Protein AF-A0A956B8G8-F1 (afdb_monomer)

Secondary structure (DSSP, 8-state):
---SHHHHHHHHHHHTTEEE-SSSTT--EEEEEE-TTS-EEEEESSTT---HHHHTHHHHS-STTHHHHHHHTT-------S-EEE-TTS-EEE--HHHHHHHHHHHHHHHHHHT-GGG------TTS-HHHHHHT-

Mean predicted aligned error: 6.0 Å

Nearest PDB structures (foldseek):
  5uvd-assembly1_A  TM=3.004E-01  e=3.133E+00  Paracoccidioides brasiliensis Pb18
  4ux5-assembly1_B  TM=1.748E-0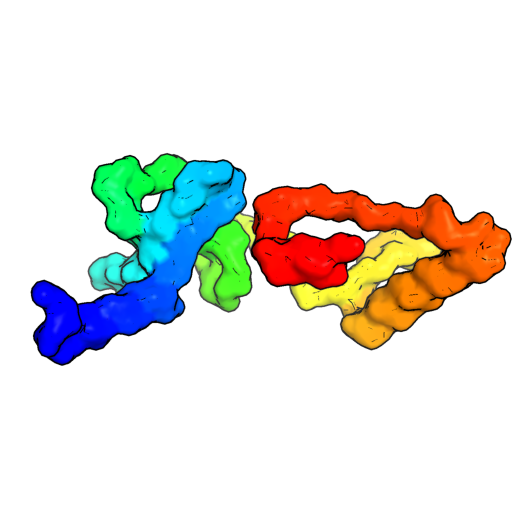1  e=1.477E+00  Pyricularia oryzae

Structure (mmCIF, N/CA/C/O backbone):
data_AF-A0A956B8G8-F1
#
_entry.id   AF-A0A956B8G8-F1
#
loop_
_atom_site.group_PDB
_atom_site.id
_atom_site.type_symbol
_atom_site.label_atom_id
_atom_site.label_alt_id
_atom_site.label_comp_id
_atom_site.label_asym_id
_atom_site.label_entity_id
_atom_site.label_seq_id
_atom_site.pdbx_PDB_ins_code
_atom_site.Cartn_x
_atom_site.Cartn_y
_atom_site.Cartn_z
_atom_site.occupancy
_atom_site.B_iso_or_equiv
_atom_site.auth_seq_id
_atom_site.auth_comp_id
_atom_site.auth_asym_id
_atom_site.auth_atom_id
_atom_site.pdbx_PDB_model_num
ATOM 1 N N . MET A 1 1 ? 2.129 5.729 35.652 1.00 50.88 1 MET A N 1
ATOM 2 C CA . MET A 1 1 ? 0.786 5.296 35.180 1.00 50.88 1 MET A CA 1
ATOM 3 C C . MET A 1 1 ? 0.843 4.244 34.054 1.00 50.88 1 MET A C 1
ATOM 5 O O . MET A 1 1 ? -0.205 3.756 33.660 1.00 50.88 1 MET A O 1
ATOM 9 N N . LEU A 1 2 ? 2.037 3.827 33.587 1.00 52.38 2 LEU A N 1
ATOM 10 C CA . LEU A 1 2 ? 2.240 2.752 32.592 1.00 52.38 2 LEU A CA 1
ATOM 11 C C . LEU A 1 2 ? 2.911 1.481 33.171 1.00 52.38 2 LEU A C 1
ATOM 13 O O . LEU A 1 2 ? 3.272 0.576 32.423 1.00 52.38 2 LEU A O 1
ATOM 17 N N . ASP A 1 3 ? 3.073 1.389 34.495 1.00 57.38 3 ASP A N 1
ATOM 18 C CA . ASP A 1 3 ? 3.830 0.300 35.142 1.00 57.38 3 ASP A CA 1
ATOM 19 C C . ASP A 1 3 ? 2.983 -0.905 35.559 1.00 57.38 3 ASP A C 1
ATOM 21 O O . ASP A 1 3 ? 3.512 -1.896 36.055 1.00 57.38 3 ASP A O 1
ATOM 25 N N . ALA A 1 4 ? 1.671 -0.867 35.321 1.00 79.44 4 ALA A N 1
ATOM 26 C CA . ALA A 1 4 ? 0.831 -2.043 35.496 1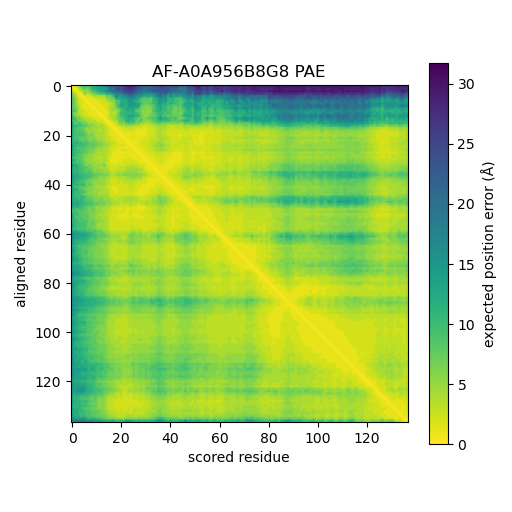.00 79.44 4 ALA A CA 1
ATOM 27 C C . ALA A 1 4 ? 1.038 -3.003 34.304 1.00 79.44 4 ALA A C 1
ATOM 29 O O . ALA A 1 4 ? 0.858 -2.579 33.158 1.00 79.44 4 ALA A O 1
ATOM 30 N N . PRO A 1 5 ? 1.340 -4.296 34.524 1.00 81.75 5 PRO A N 1
ATOM 31 C CA . PRO A 1 5 ? 1.492 -5.287 33.452 1.00 81.75 5 PRO A CA 1
ATOM 32 C C . PRO A 1 5 ? 0.311 -5.317 32.469 1.00 81.75 5 PRO A C 1
ATOM 34 O O . PRO A 1 5 ? 0.505 -5.437 31.262 1.00 81.75 5 PRO A O 1
ATOM 37 N N . ALA A 1 6 ? -0.909 -5.097 32.970 1.00 78.38 6 ALA A N 1
ATOM 38 C CA . ALA A 1 6 ? -2.117 -4.984 32.155 1.00 78.38 6 ALA A CA 1
ATOM 39 C C . ALA A 1 6 ? -2.106 -3.767 31.206 1.00 78.38 6 ALA A C 1
ATOM 41 O O . ALA A 1 6 ? -2.582 -3.862 30.077 1.00 78.38 6 ALA A O 1
ATOM 42 N N . ALA A 1 7 ? -1.532 -2.635 31.629 1.00 77.00 7 ALA A N 1
ATOM 43 C CA . ALA A 1 7 ? -1.404 -1.445 30.789 1.00 77.00 7 ALA A CA 1
ATOM 44 C C . ALA A 1 7 ? -0.384 -1.662 29.661 1.00 77.00 7 ALA A C 1
ATOM 46 O O . ALA A 1 7 ? -0.641 -1.263 28.528 1.00 77.00 7 ALA A O 1
ATOM 47 N N . ARG A 1 8 ? 0.732 -2.356 29.938 1.00 78.19 8 ARG A N 1
ATOM 48 C CA . ARG A 1 8 ? 1.711 -2.738 28.904 1.00 78.19 8 ARG A CA 1
ATOM 49 C C . ARG A 1 8 ? 1.141 -3.746 27.914 1.00 78.19 8 ARG A C 1
ATOM 51 O O . ARG A 1 8 ? 1.289 -3.543 26.716 1.00 78.19 8 ARG A O 1
ATOM 58 N N . ALA A 1 9 ? 0.449 -4.779 28.395 1.00 77.62 9 ALA A N 1
ATOM 59 C CA . ALA A 1 9 ? -0.195 -5.765 27.529 1.00 77.62 9 ALA A CA 1
ATOM 60 C C . ALA A 1 9 ? -1.230 -5.108 26.601 1.00 77.62 9 ALA A C 1
ATOM 62 O O . ALA A 1 9 ? -1.240 -5.370 25.401 1.00 77.62 9 ALA A O 1
ATOM 63 N N . ARG A 1 10 ? -2.046 -4.187 27.134 1.00 72.56 10 ARG A N 1
ATOM 64 C CA . ARG A 1 10 ? -2.993 -3.404 26.331 1.00 72.56 10 ARG A CA 1
ATOM 65 C C . ARG A 1 10 ? -2.284 -2.491 25.330 1.00 72.56 10 ARG A C 1
ATOM 67 O O . ARG A 1 10 ? -2.714 -2.420 24.187 1.00 72.56 10 ARG A O 1
ATOM 74 N N . HIS A 1 11 ? -1.216 -1.806 25.736 1.00 75.94 11 HIS A N 1
ATOM 75 C CA . HIS A 1 11 ? -0.437 -0.954 24.835 1.00 75.94 11 HIS A CA 1
ATOM 76 C C . HIS A 1 11 ? 0.150 -1.761 23.670 1.00 75.94 11 HIS A C 1
ATOM 78 O O . HIS A 1 11 ? -0.027 -1.366 22.523 1.00 75.94 11 HIS A O 1
ATOM 84 N N . GLN A 1 12 ? 0.761 -2.915 23.945 1.00 78.44 12 GLN A N 1
ATOM 85 C CA . GLN A 1 12 ? 1.330 -3.768 22.903 1.00 78.44 12 GLN A CA 1
ATOM 86 C C . GLN A 1 12 ? 0.254 -4.306 21.953 1.00 78.44 12 GLN A C 1
ATOM 88 O O . GLN A 1 12 ? 0.396 -4.193 20.740 1.00 78.44 12 GLN A O 1
ATOM 93 N N . ALA A 1 13 ? -0.863 -4.798 22.497 1.00 72.75 13 ALA A N 1
ATOM 94 C CA . ALA A 1 13 ? -1.984 -5.280 21.692 1.00 72.75 13 ALA A CA 1
ATOM 95 C C . ALA A 1 13 ? -2.570 -4.187 20.780 1.00 72.75 13 ALA A C 1
ATOM 97 O O . ALA A 1 13 ? -3.026 -4.476 19.674 1.00 72.75 13 ALA A O 1
ATOM 98 N N . LEU A 1 14 ? -2.550 -2.929 21.234 1.00 71.38 14 LEU A N 1
ATOM 99 C CA . LEU A 1 14 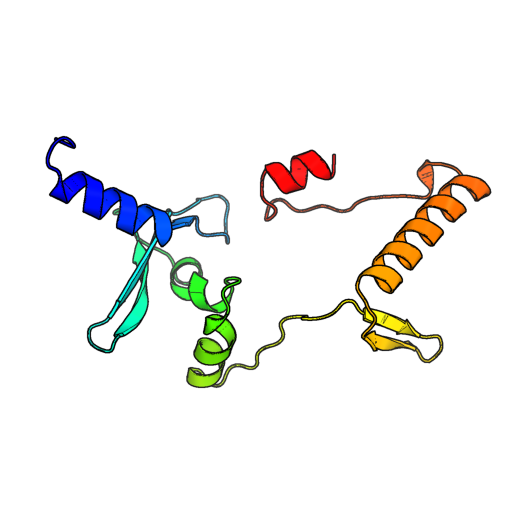? -2.952 -1.796 20.413 1.00 71.38 14 LEU A CA 1
ATOM 100 C C . LEU A 1 14 ? -1.928 -1.524 19.313 1.00 71.38 14 LEU A C 1
ATOM 102 O O . LEU A 1 14 ? -2.351 -1.336 18.178 1.00 71.38 14 LEU A O 1
ATOM 106 N N . LEU A 1 15 ? -0.622 -1.528 19.594 1.00 75.31 15 LEU A N 1
ATOM 107 C CA . LEU A 1 15 ? 0.413 -1.275 18.582 1.00 75.31 15 LEU A CA 1
ATOM 108 C C . LEU A 1 15 ? 0.325 -2.251 17.403 1.00 75.31 15 LEU A C 1
ATOM 110 O O . LEU A 1 15 ? 0.348 -1.810 16.257 1.00 75.31 15 LEU A O 1
ATOM 114 N N . ASP A 1 16 ? 0.115 -3.539 17.675 1.00 83.31 16 ASP A N 1
ATOM 115 C CA . ASP A 1 16 ? 0.082 -4.588 16.645 1.00 83.31 16 ASP A CA 1
ATOM 116 C C . ASP A 1 16 ? -1.093 -4.439 15.659 1.00 83.31 16 ASP A C 1
ATOM 118 O O . ASP A 1 16 ? -1.077 -4.992 14.559 1.00 83.31 16 ASP A O 1
ATOM 122 N N . ARG A 1 17 ? -2.133 -3.688 16.042 1.00 88.12 17 ARG A N 1
ATOM 123 C CA . ARG A 1 17 ? -3.343 -3.459 15.235 1.00 88.12 17 ARG A CA 1
ATOM 124 C C . ARG A 1 17 ? -3.629 -1.982 14.985 1.00 88.12 17 ARG A C 1
ATOM 126 O O . ARG A 1 17 ? -4.733 -1.634 14.558 1.00 88.12 17 ARG A O 1
ATOM 133 N N . SER A 1 18 ? -2.664 -1.111 15.269 1.00 90.88 18 SER A N 1
ATOM 134 C CA . SER A 1 18 ? -2.791 0.330 15.068 1.00 90.88 18 SER A CA 1
ATOM 135 C C . SER A 1 18 ? -2.107 0.789 13.800 1.00 90.88 18 SER A C 1
ATOM 137 O O . SER A 1 18 ? -1.142 0.205 13.317 1.00 90.88 18 SER A O 1
ATOM 139 N N . SER A 1 19 ? -2.628 1.876 13.252 1.00 91.88 19 SER A N 1
ATOM 140 C CA . SER A 1 19 ? -2.049 2.535 12.098 1.00 91.88 19 SER A CA 1
ATOM 141 C C . SER A 1 19 ? -2.427 4.015 12.095 1.00 91.88 19 SER A C 1
ATOM 143 O O . SER A 1 19 ? -3.147 4.517 12.965 1.00 91.88 19 SER A O 1
ATOM 145 N N . VAL A 1 20 ? -1.922 4.729 11.097 1.00 92.00 20 VAL A N 1
ATOM 146 C CA . VAL A 1 20 ? -2.236 6.130 10.839 1.00 92.00 20 VAL A CA 1
ATOM 147 C C . VAL A 1 20 ? -3.065 6.208 9.562 1.00 92.00 20 VAL A C 1
ATOM 149 O O . VAL A 1 20 ? -2.775 5.555 8.563 1.00 92.00 20 VAL A O 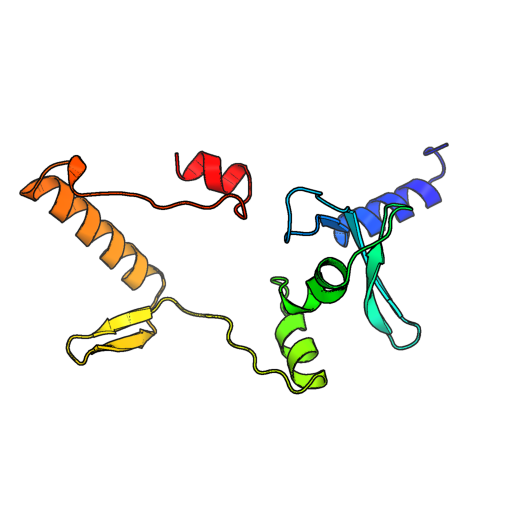1
ATOM 152 N N . CYS A 1 21 ? -4.140 6.992 9.601 1.00 93.12 21 CYS A N 1
ATOM 153 C CA . CYS A 1 21 ? -5.018 7.237 8.461 1.00 93.12 21 CYS A CA 1
ATOM 154 C C . CYS A 1 21 ? -4.226 7.786 7.256 1.00 93.12 21 CYS A C 1
ATOM 156 O O . CYS A 1 21 ? -3.661 8.874 7.337 1.00 93.12 21 CYS A O 1
ATOM 158 N N . SER A 1 22 ? -4.236 7.069 6.128 1.00 92.50 22 SER A N 1
ATOM 159 C CA . SER A 1 22 ? -3.426 7.366 4.930 1.00 92.50 22 SER A CA 1
ATOM 160 C C . SER A 1 22 ? -4.060 8.361 3.943 1.00 92.50 22 SER A C 1
ATOM 162 O O . SER A 1 22 ? -3.572 8.533 2.827 1.00 92.50 22 SER A O 1
ATOM 164 N N . TYR A 1 23 ? -5.166 9.010 4.318 1.00 94.00 23 TYR A N 1
ATOM 165 C CA . TYR A 1 23 ? -5.939 9.839 3.387 1.00 94.00 23 TYR A CA 1
ATOM 166 C C . TYR A 1 23 ? -5.417 11.272 3.235 1.00 94.00 23 TYR A C 1
ATOM 168 O O . TYR A 1 23 ? -5.122 11.698 2.126 1.00 94.00 23 TYR A O 1
ATOM 176 N N . CYS A 1 24 ? -5.376 12.056 4.313 1.00 93.88 24 CYS A N 1
ATOM 177 C CA . CYS A 1 24 ? -4.929 13.452 4.275 1.00 93.88 24 CYS A CA 1
ATOM 178 C C . CYS A 1 24 ? -3.814 13.691 5.294 1.00 93.88 24 CYS A C 1
ATOM 180 O O . CYS A 1 24 ? -3.608 12.880 6.194 1.00 93.88 24 CYS A O 1
ATOM 182 N N . GLY A 1 25 ? -3.149 14.845 5.203 1.00 92.94 25 GLY A N 1
ATOM 183 C CA . GLY A 1 25 ? -2.027 15.210 6.078 1.00 92.94 25 GLY A CA 1
ATOM 184 C C . GLY A 1 25 ? -2.363 15.398 7.564 1.00 92.94 25 GLY A C 1
ATOM 185 O O . GLY A 1 25 ? -1.477 15.747 8.331 1.00 92.94 25 GLY A O 1
ATOM 186 N N . ALA A 1 26 ? -3.613 15.175 7.990 1.00 93.75 26 ALA A N 1
ATOM 187 C CA . ALA A 1 26 ? -3.990 15.237 9.403 1.00 93.75 26 ALA A CA 1
ATOM 188 C C . ALA A 1 26 ? -3.454 14.049 10.222 1.00 93.75 26 ALA A C 1
ATOM 190 O O . ALA A 1 26 ? -3.303 14.176 11.432 1.00 93.75 26 ALA A O 1
ATOM 191 N N . GLY A 1 27 ? -3.210 12.894 9.586 1.00 92.56 27 GLY A N 1
ATOM 192 C CA . GLY A 1 27 ? -2.565 11.750 10.241 1.00 92.56 27 GLY A CA 1
ATOM 193 C C . GLY A 1 27 ? -3.319 11.196 11.456 1.00 92.56 27 GLY A C 1
ATOM 194 O O . GLY A 1 27 ? -2.707 10.879 12.471 1.00 92.56 27 GLY A O 1
ATOM 195 N N . CYS A 1 28 ? -4.651 11.085 11.390 1.00 95.00 28 CYS A N 1
ATOM 196 C CA . CYS A 1 28 ? -5.447 10.603 12.523 1.00 95.00 28 CYS A CA 1
ATOM 197 C C . CYS A 1 28 ? -5.049 9.161 12.919 1.00 95.00 28 CYS A C 1
ATOM 199 O O . CYS A 1 28 ? -5.155 8.266 12.070 1.00 95.00 28 CYS A O 1
ATOM 201 N N . PRO A 1 29 ? -4.646 8.905 14.179 1.00 93.31 29 PRO A N 1
ATOM 202 C CA . PRO A 1 29 ? -4.291 7.567 14.637 1.00 93.31 29 PRO A CA 1
ATOM 203 C C . PRO A 1 29 ? -5.544 6.725 14.896 1.00 93.31 29 PRO A C 1
ATOM 205 O O . PRO A 1 29 ? -6.548 7.214 15.433 1.00 93.31 29 PRO A O 1
ATOM 208 N N . TYR A 1 30 ? -5.481 5.447 14.538 1.00 93.75 30 TYR A N 1
ATOM 209 C CA . TYR A 1 30 ? -6.566 4.498 14.759 1.00 93.75 30 TYR A CA 1
ATOM 210 C C . TYR A 1 30 ? -6.039 3.113 15.122 1.00 93.75 30 TYR A C 1
ATOM 212 O O . TYR A 1 30 ? -4.894 2.773 14.840 1.00 93.75 30 TYR A O 1
ATOM 220 N N . THR A 1 31 ? -6.912 2.310 15.715 1.00 92.94 31 THR A N 1
ATOM 221 C CA . THR A 1 31 ? -6.708 0.881 15.943 1.00 92.94 31 THR A CA 1
ATOM 222 C C . THR A 1 31 ? -7.842 0.079 15.312 1.00 92.94 31 THR A C 1
ATOM 224 O O . THR A 1 31 ? -8.863 0.645 14.904 1.00 92.94 31 THR A O 1
ATOM 227 N N . VAL A 1 32 ? -7.657 -1.231 15.195 1.00 92.00 32 VAL A N 1
ATOM 228 C CA . VAL A 1 32 ? -8.663 -2.153 14.673 1.00 92.00 32 VAL A CA 1
ATOM 229 C C . VAL A 1 32 ? -9.064 -3.131 15.766 1.00 92.00 32 VAL A C 1
ATOM 231 O O . VAL A 1 32 ? -8.244 -3.917 16.237 1.00 92.00 32 VAL A O 1
ATOM 234 N N . GLU A 1 33 ? -10.342 -3.111 16.134 1.00 89.56 33 GLU A N 1
ATOM 235 C CA . GLU A 1 33 ? -10.917 -4.006 17.140 1.00 89.56 33 GLU A CA 1
ATOM 236 C C . GLU A 1 33 ? -12.151 -4.711 16.557 1.00 89.56 33 GLU A C 1
ATOM 238 O O . GLU A 1 33 ? -12.886 -4.112 15.764 1.00 89.56 33 GLU A O 1
ATOM 243 N N . PRO A 1 34 ? -12.391 -5.988 16.895 1.00 89.62 34 PRO A N 1
ATOM 244 C CA . PRO A 1 34 ? -13.590 -6.684 16.464 1.00 89.62 34 PRO A CA 1
ATOM 245 C C . PRO A 1 34 ? -14.814 -6.158 17.223 1.00 89.62 34 PRO A C 1
ATOM 247 O O . PRO A 1 34 ? -14.767 -5.945 18.434 1.00 89.62 34 PRO A O 1
ATOM 250 N N . ASP A 1 35 ? -15.936 -5.993 16.523 1.00 89.81 35 ASP A N 1
ATOM 251 C CA . ASP A 1 35 ? -17.228 -5.751 17.163 1.00 89.81 35 ASP A CA 1
ATOM 252 C C . ASP A 1 35 ? -17.766 -7.018 17.861 1.00 89.81 35 ASP A C 1
ATOM 254 O O . ASP A 1 35 ? -17.162 -8.090 17.817 1.00 89.81 35 ASP A O 1
ATOM 258 N N . ALA A 1 36 ? -18.938 -6.921 18.500 1.00 92.12 36 ALA A N 1
ATOM 259 C CA . ALA A 1 36 ? -19.563 -8.041 19.216 1.00 92.12 36 ALA A CA 1
ATOM 260 C C . ALA A 1 36 ? -19.854 -9.278 18.337 1.00 92.12 36 ALA A C 1
ATOM 262 O O . ALA A 1 36 ? -20.153 -10.348 18.860 1.00 92.12 36 ALA A O 1
ATOM 263 N N . ARG A 1 37 ? -19.791 -9.143 17.006 1.00 90.38 37 ARG A N 1
ATOM 264 C CA . ARG A 1 37 ? -19.958 -10.238 16.041 1.00 90.38 37 ARG A CA 1
ATOM 265 C C . ARG A 1 37 ? -18.615 -10.755 15.515 1.00 90.38 37 ARG A C 1
ATOM 267 O O . ARG A 1 37 ? -18.604 -11.557 14.586 1.00 90.38 37 ARG A O 1
ATOM 274 N N . GLY A 1 38 ? -17.498 -10.281 16.065 1.00 88.12 38 GLY A N 1
ATOM 275 C CA . GLY A 1 38 ? -16.153 -10.619 15.611 1.00 88.12 38 GLY A CA 1
ATOM 276 C C . GLY A 1 38 ? -15.717 -9.872 14.347 1.00 88.12 38 GLY A C 1
ATOM 277 O O . GLY A 1 38 ? -14.730 -10.264 13.730 1.00 88.12 38 GLY A O 1
ATOM 278 N N . VAL A 1 39 ? -16.442 -8.834 13.910 1.00 87.88 39 VAL A N 1
ATOM 279 C CA . VAL A 1 39 ? -16.103 -8.106 12.678 1.00 87.88 39 VAL A CA 1
ATOM 280 C C . VAL A 1 39 ? -15.198 -6.930 13.002 1.00 87.88 39 VAL A C 1
ATOM 282 O O . VAL A 1 39 ? -15.608 -6.018 13.710 1.00 87.88 39 VAL A O 1
ATOM 285 N N . ASP A 1 40 ? -14.000 -6.916 12.425 1.00 90.50 40 ASP A N 1
ATOM 286 C CA . ASP A 1 40 ? -13.044 -5.816 12.568 1.00 90.50 40 ASP A CA 1
ATOM 287 C C . ASP A 1 40 ? -13.632 -4.451 12.180 1.00 90.50 40 ASP A C 1
ATOM 289 O O . ASP A 1 40 ? -14.160 -4.255 11.076 1.00 90.50 40 ASP A O 1
ATOM 293 N N . ARG A 1 41 ? -13.493 -3.489 13.094 1.00 91.25 41 ARG A N 1
ATOM 294 C CA . ARG A 1 41 ? -13.891 -2.089 12.953 1.00 91.25 41 ARG A CA 1
ATOM 295 C C . ARG A 1 41 ? -12.714 -1.171 13.226 1.00 91.25 41 ARG A C 1
ATOM 297 O O . ARG A 1 41 ? -11.844 -1.467 14.035 1.00 91.25 41 ARG A O 1
ATOM 304 N N . VAL A 1 42 ? -12.714 -0.028 12.546 1.00 93.69 42 VAL A N 1
ATOM 305 C CA . VAL A 1 42 ? -11.750 1.047 12.786 1.00 93.69 42 VAL A CA 1
ATOM 306 C C . VAL A 1 42 ? -12.210 1.871 13.987 1.00 93.69 42 VAL A C 1
ATOM 308 O O . VAL A 1 42 ? -13.301 2.445 13.958 1.00 93.69 42 VAL A O 1
ATOM 311 N N . HIS A 1 43 ? -11.356 1.978 15.001 1.00 92.62 43 HIS A N 1
ATOM 312 C CA . HIS A 1 43 ? -11.586 2.766 16.208 1.00 92.62 43 HIS A CA 1
ATOM 313 C C . HIS A 1 43 ? -10.584 3.926 16.293 1.00 92.62 43 HIS A C 1
ATOM 315 O O . HIS A 1 43 ? -9.377 3.700 16.185 1.00 92.62 43 HIS A O 1
ATOM 321 N N . PRO A 1 44 ? -11.041 5.179 16.473 1.00 93.69 44 PRO A N 1
ATOM 322 C CA . PRO A 1 44 ? -10.137 6.310 16.647 1.00 93.69 44 PRO A CA 1
ATOM 323 C C . PRO A 1 44 ? -9.373 6.194 17.970 1.00 93.69 44 PRO A C 1
ATOM 325 O O . PRO A 1 44 ? -9.971 5.911 19.005 1.00 93.69 44 PRO A O 1
ATOM 328 N N . LEU A 1 45 ? -8.071 6.483 17.949 1.00 90.75 45 LEU A N 1
ATOM 329 C CA . LEU A 1 45 ? -7.270 6.627 19.175 1.00 90.75 45 LEU A CA 1
ATOM 330 C C . LEU A 1 45 ? -7.254 8.073 19.696 1.00 90.75 45 LEU A C 1
ATOM 332 O O . LEU A 1 45 ? -6.882 8.324 20.839 1.00 90.75 45 LEU A O 1
ATOM 336 N N . SER A 1 46 ? -7.669 9.028 18.862 1.00 87.25 46 SER A N 1
ATOM 337 C CA . SER A 1 46 ? -7.827 10.437 19.225 1.00 87.25 46 SER A CA 1
ATOM 338 C C . SER A 1 46 ? -9.279 10.757 19.587 1.00 87.25 46 SER A C 1
ATOM 340 O O . SER A 1 46 ? -10.210 10.281 18.935 1.00 87.25 46 SER A O 1
ATOM 342 N N . SER A 1 47 ? -9.479 11.647 20.564 1.00 88.56 47 SER A N 1
ATOM 343 C CA . SER A 1 47 ? -10.795 12.193 20.930 1.00 88.56 47 SER A CA 1
ATOM 344 C C . SER A 1 47 ? -11.454 13.014 19.814 1.00 88.56 47 SER A C 1
ATOM 346 O O . SER A 1 47 ? -12.667 13.203 19.835 1.00 88.56 47 SER A O 1
ATOM 348 N N . LEU A 1 48 ? -10.687 13.455 18.810 1.00 88.44 48 LEU A N 1
ATOM 349 C CA . LEU A 1 48 ? -11.204 14.140 17.618 1.00 88.44 48 LEU A CA 1
ATOM 350 C C . LEU A 1 48 ? -11.978 13.195 16.681 1.00 88.44 48 LEU A C 1
ATOM 352 O O . LEU A 1 48 ? -12.716 13.646 15.806 1.00 88.44 48 LEU A O 1
ATOM 356 N N . GLY A 1 49 ? -11.824 11.880 16.859 1.00 92.44 49 GLY A N 1
ATOM 357 C CA . GLY A 1 49 ? -12.485 10.869 16.046 1.00 92.44 49 GLY A CA 1
ATOM 358 C C . GLY A 1 49 ? -11.882 10.702 14.647 1.00 92.44 49 GLY A C 1
ATOM 359 O O . GLY A 1 49 ? -10.734 11.048 14.378 1.00 92.44 49 GLY A O 1
ATOM 360 N N . LEU A 1 50 ? -12.677 10.120 13.743 1.00 95.81 50 LEU A N 1
ATOM 361 C CA . LEU A 1 50 ? -12.335 9.906 12.334 1.00 95.81 50 LEU A CA 1
ATOM 362 C C . LEU A 1 50 ? -13.465 10.404 11.434 1.00 95.81 50 LEU A C 1
ATOM 364 O O . LEU A 1 50 ? -14.639 10.084 11.663 1.00 95.81 50 LEU A O 1
ATOM 368 N N . CYS A 1 51 ? -13.096 11.116 10.366 1.00 96.00 51 CYS A N 1
ATOM 369 C CA . CYS A 1 51 ? -14.013 11.448 9.275 1.00 96.00 51 CYS A CA 1
ATOM 370 C C . CYS A 1 51 ? -14.421 10.192 8.481 1.00 96.00 51 CYS A C 1
ATOM 372 O O . CYS A 1 51 ? -13.855 9.113 8.667 1.00 96.00 51 CYS A O 1
ATOM 374 N N . VAL A 1 52 ? -15.363 10.341 7.542 1.00 95.00 52 VAL A N 1
ATOM 375 C CA . VAL A 1 52 ? -15.867 9.223 6.721 1.00 95.00 52 VAL A CA 1
ATOM 376 C C . VAL A 1 52 ? -14.754 8.449 6.006 1.00 95.00 52 VAL A C 1
ATOM 378 O O . VAL A 1 52 ? -14.781 7.227 6.017 1.00 95.00 52 VAL A O 1
ATOM 381 N N . LYS A 1 53 ? -13.723 9.139 5.493 1.00 95.19 53 LYS A N 1
ATOM 382 C CA . LYS A 1 53 ? -12.568 8.502 4.838 1.00 95.19 53 LYS A CA 1
ATOM 383 C C . LYS A 1 53 ? -11.789 7.623 5.819 1.00 95.19 53 LYS A C 1
ATOM 385 O O . LYS A 1 53 ? -11.554 6.453 5.570 1.00 95.19 53 LYS A O 1
ATOM 390 N N . GLY A 1 54 ? -11.450 8.163 6.990 1.00 95.19 54 GLY A N 1
ATOM 391 C CA . GLY A 1 54 ? -10.703 7.414 8.003 1.00 95.19 54 GLY A CA 1
ATOM 392 C C . GLY A 1 54 ? -11.443 6.161 8.483 1.00 95.19 54 GLY 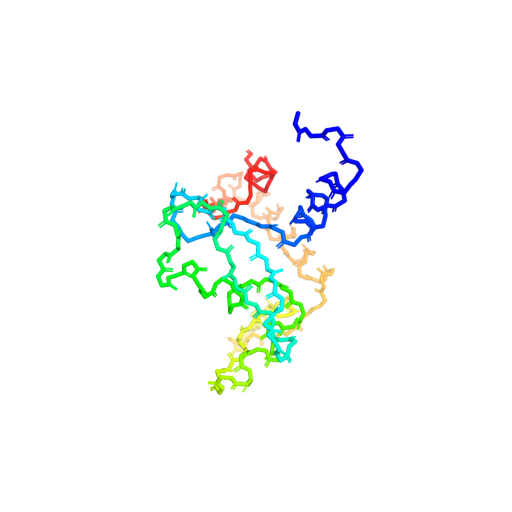A C 1
ATOM 393 O O . GLY A 1 54 ? -10.823 5.118 8.679 1.00 95.19 54 GLY A O 1
ATOM 394 N N . ARG A 1 55 ? -12.776 6.223 8.596 1.00 93.38 55 ARG A N 1
ATOM 395 C CA . ARG A 1 55 ? -13.604 5.070 8.989 1.00 93.38 55 ARG A CA 1
ATOM 396 C C . ARG A 1 55 ? -13.597 3.926 7.968 1.00 93.38 55 ARG A C 1
ATOM 398 O O . ARG A 1 55 ? -13.880 2.796 8.354 1.00 93.38 55 ARG A O 1
ATOM 405 N N . THR A 1 56 ? -13.249 4.191 6.708 1.00 92.62 56 THR A N 1
ATOM 406 C CA . THR A 1 56 ? -13.167 3.182 5.640 1.00 92.62 56 THR A CA 1
ATOM 407 C C . THR A 1 56 ? -11.747 2.658 5.410 1.00 92.62 56 THR A C 1
ATOM 409 O O . THR A 1 56 ? -11.496 1.993 4.411 1.00 92.62 56 THR A O 1
ATOM 412 N N . SER A 1 57 ? -10.792 2.902 6.318 1.00 92.81 57 SER A N 1
ATOM 413 C CA . SER A 1 57 ? -9.386 2.487 6.128 1.00 92.81 57 SER A CA 1
ATOM 414 C C . SER A 1 57 ? -9.215 0.978 5.881 1.00 92.81 57 SER A C 1
ATOM 416 O O . SER A 1 57 ? -8.344 0.569 5.122 1.00 92.81 57 SER A O 1
ATOM 418 N N . LEU A 1 58 ? -10.096 0.133 6.429 1.00 91.81 58 LEU A N 1
ATOM 419 C CA . LEU A 1 58 ? -10.096 -1.316 6.170 1.00 91.81 58 LEU A CA 1
ATOM 420 C C . LEU A 1 58 ? -10.566 -1.709 4.755 1.00 91.81 58 LEU A C 1
ATOM 422 O O . LEU A 1 58 ? -10.384 -2.856 4.344 1.00 91.81 58 LEU A O 1
ATOM 426 N N . GLU A 1 59 ? -11.190 -0.803 4.006 1.00 90.19 59 GLU A N 1
ATOM 427 C CA . GLU A 1 59 ? -11.604 -1.032 2.613 1.00 90.19 59 GLU A CA 1
ATOM 428 C C . GLU A 1 59 ? -10.497 -0.682 1.620 1.00 90.19 59 GLU A C 1
ATOM 430 O O . GLU A 1 59 ? -10.497 -1.188 0.500 1.00 90.19 59 GLU A O 1
ATOM 435 N N . THR A 1 60 ? -9.533 0.142 2.025 1.00 88.44 60 THR A N 1
ATOM 436 C CA . THR A 1 60 ? -8.390 0.561 1.201 1.00 88.44 60 THR A CA 1
ATOM 437 C C . THR A 1 60 ? -7.063 -0.045 1.670 1.00 88.44 60 THR A C 1
ATOM 439 O O . THR A 1 60 ? -6.108 -0.092 0.895 1.00 88.44 60 THR A O 1
ATOM 442 N N . GLY A 1 61 ? -7.017 -0.577 2.896 1.00 85.31 61 GLY A N 1
ATOM 443 C CA . GLY A 1 61 ? -5.854 -1.217 3.515 1.00 85.31 61 GLY A CA 1
ATOM 444 C C . GLY A 1 61 ? -5.316 -2.442 2.771 1.00 85.31 61 GLY A C 1
ATOM 445 O O . GLY A 1 61 ? -5.954 -2.986 1.876 1.00 85.31 61 GLY A O 1
ATOM 446 N N . GLY A 1 62 ? -4.095 -2.855 3.106 1.00 81.62 62 GLY A N 1
ATOM 447 C CA . GLY A 1 62 ? -3.359 -3.898 2.385 1.00 81.62 62 GLY A CA 1
ATOM 448 C C . GLY A 1 62 ? -3.500 -5.326 2.907 1.00 81.62 62 GLY A C 1
ATOM 449 O O . GLY A 1 62 ? -2.828 -6.199 2.374 1.00 81.62 62 GLY A O 1
ATOM 450 N N . ASP A 1 63 ? -4.313 -5.577 3.932 1.00 85.44 63 ASP A N 1
ATOM 451 C CA . ASP A 1 63 ? -4.395 -6.899 4.558 1.00 85.44 63 ASP A CA 1
ATOM 452 C C . ASP A 1 63 ? -5.225 -7.911 3.750 1.00 85.44 63 ASP A C 1
ATOM 454 O O . ASP A 1 63 ? -6.133 -7.560 2.989 1.00 85.44 63 ASP A O 1
ATOM 458 N N . GLU A 1 64 ? -4.951 -9.195 3.983 1.00 84.75 64 GLU A N 1
ATOM 459 C CA . GLU A 1 64 ? -5.552 -10.312 3.244 1.00 84.75 64 GLU A CA 1
ATOM 460 C C . GLU A 1 64 ? -7.079 -10.398 3.421 1.00 84.75 64 GLU A C 1
ATOM 462 O O . GLU A 1 64 ? -7.817 -10.806 2.519 1.00 84.75 64 GLU A O 1
ATOM 467 N N . ALA A 1 65 ? -7.602 -9.933 4.561 1.00 88.81 65 ALA A N 1
ATOM 468 C CA . ALA A 1 65 ? -9.035 -9.941 4.826 1.00 88.81 65 ALA A CA 1
ATOM 469 C C . ALA A 1 65 ? -9.804 -8.849 4.051 1.00 88.81 65 ALA A C 1
ATOM 471 O O . ALA A 1 65 ? -11.043 -8.888 4.022 1.00 88.81 65 ALA A O 1
ATOM 472 N N . ARG A 1 66 ? -9.120 -7.919 3.356 1.00 90.69 66 ARG A N 1
ATOM 473 C CA . ARG A 1 66 ? -9.756 -6.873 2.530 1.00 90.69 66 ARG A CA 1
ATOM 474 C C . ARG A 1 66 ? -10.694 -7.452 1.487 1.00 90.69 66 ARG A C 1
ATOM 476 O O . ARG A 1 66 ? -11.824 -6.978 1.382 1.00 90.69 66 ARG A O 1
ATOM 483 N N . ARG A 1 67 ? -10.268 -8.484 0.751 1.00 91.44 67 ARG A N 1
ATOM 484 C CA . ARG A 1 67 ? -11.097 -9.101 -0.300 1.00 91.44 67 ARG A CA 1
ATOM 485 C C . ARG A 1 67 ? -12.444 -9.543 0.266 1.00 91.44 67 ARG A C 1
ATOM 487 O O . ARG A 1 67 ? -13.491 -9.196 -0.270 1.00 91.44 67 ARG A O 1
ATOM 494 N N . GLN A 1 68 ? -12.421 -10.248 1.395 1.00 90.88 68 GLN A N 1
ATOM 495 C CA . GLN A 1 68 ? -13.639 -10.728 2.045 1.00 90.88 68 GLN A CA 1
ATOM 496 C C . GLN A 1 68 ? -14.496 -9.584 2.601 1.00 90.88 68 GLN A C 1
ATOM 498 O O . GLN A 1 68 ? -15.724 -9.660 2.552 1.00 90.88 68 GLN A O 1
ATOM 503 N N . ARG A 1 69 ? -13.883 -8.500 3.100 1.00 91.00 69 ARG A N 1
ATOM 504 C CA . ARG A 1 69 ? -14.621 -7.295 3.519 1.00 91.00 69 ARG A CA 1
ATOM 505 C C . ARG A 1 69 ? -15.347 -6.621 2.355 1.00 91.00 69 ARG A C 1
ATOM 507 O O . ARG A 1 69 ? -16.503 -6.245 2.532 1.00 91.00 69 ARG A O 1
ATOM 514 N N . LEU A 1 70 ? -14.705 -6.491 1.193 1.00 92.50 70 LEU A N 1
ATOM 515 C CA . LEU A 1 70 ? -15.320 -5.901 -0.002 1.00 92.50 70 LEU A CA 1
ATOM 516 C C . LEU A 1 70 ? -16.455 -6.774 -0.545 1.00 92.50 70 LEU A C 1
ATOM 518 O O . LEU A 1 70 ? -17.547 -6.262 -0.782 1.00 92.50 70 LEU A O 1
ATOM 522 N N . LEU A 1 71 ? -16.251 -8.096 -0.609 1.00 91.94 71 LEU A N 1
ATOM 523 C CA . LEU A 1 71 ? -17.285 -9.050 -1.025 1.00 91.94 71 LEU A CA 1
ATOM 524 C C . LEU A 1 71 ? -18.545 -8.958 -0.152 1.00 91.94 71 LEU A C 1
ATOM 526 O O . LEU A 1 71 ? -19.650 -8.885 -0.683 1.00 91.94 71 LEU A O 1
ATOM 530 N N . ARG A 1 72 ? -18.400 -8.865 1.180 1.00 90.25 72 ARG A N 1
ATOM 531 C CA . ARG A 1 72 ? -19.544 -8.667 2.097 1.00 90.25 72 ARG A CA 1
ATOM 532 C C . ARG A 1 72 ? -20.308 -7.362 1.859 1.00 90.25 72 ARG A C 1
ATOM 534 O O . ARG A 1 72 ? -21.457 -7.256 2.273 1.00 90.25 72 ARG A O 1
ATOM 541 N N . LYS A 1 73 ? -19.674 -6.370 1.230 1.00 89.62 73 LYS A N 1
ATOM 542 C CA . LYS A 1 73 ? -20.278 -5.083 0.862 1.00 89.62 73 LYS A CA 1
ATOM 543 C C . LYS A 1 73 ? -20.782 -5.044 -0.584 1.00 89.62 73 LYS A C 1
ATOM 545 O O . LYS A 1 73 ? -21.274 -4.004 -1.005 1.00 89.62 73 LYS A O 1
ATOM 550 N N . GLY A 1 74 ? -20.644 -6.134 -1.343 1.00 93.62 74 GLY A N 1
ATOM 551 C CA . GLY A 1 74 ? -20.963 -6.156 -2.771 1.00 93.62 74 GLY A CA 1
ATOM 552 C C . GLY A 1 74 ? -20.028 -5.287 -3.619 1.00 93.62 74 GLY A C 1
ATOM 553 O O . GLY A 1 74 ? -20.414 -4.861 -4.703 1.00 93.62 74 GLY A O 1
ATOM 554 N N . LEU A 1 75 ? -18.820 -4.995 -3.126 1.00 90.69 75 LEU A N 1
ATOM 555 C CA . LEU A 1 75 ? -17.817 -4.212 -3.844 1.00 90.69 75 LEU A CA 1
ATOM 556 C C . LEU A 1 75 ? -16.812 -5.146 -4.535 1.00 90.69 75 LEU A C 1
ATOM 558 O O . LEU A 1 75 ? -16.375 -6.125 -3.917 1.00 90.69 75 LEU A O 1
ATOM 562 N N . PRO A 1 76 ? -16.423 -4.863 -5.791 1.00 91.12 76 PRO A N 1
ATOM 563 C CA . PRO A 1 76 ? -15.390 -5.633 -6.469 1.00 91.12 76 PRO A CA 1
ATOM 564 C C . PRO A 1 76 ? -14.025 -5.413 -5.805 1.00 91.12 76 PRO A C 1
ATOM 566 O O . PRO A 1 76 ? -13.739 -4.339 -5.278 1.00 91.12 76 PRO A O 1
ATOM 569 N N . ASP A 1 77 ? -13.173 -6.437 -5.851 1.00 89.69 77 ASP A N 1
ATOM 570 C CA . ASP A 1 77 ? -11.760 -6.308 -5.500 1.00 89.69 77 ASP A CA 1
ATOM 571 C C . ASP A 1 77 ? -10.940 -6.109 -6.777 1.00 89.69 77 ASP A C 1
ATOM 573 O O . ASP A 1 77 ? -10.802 -7.025 -7.585 1.00 89.69 77 ASP A O 1
ATOM 577 N N . ASP A 1 78 ? -10.415 -4.902 -6.938 1.00 88.69 78 ASP A N 1
ATOM 578 C CA . ASP A 1 78 ? -9.651 -4.413 -8.088 1.00 88.69 78 ASP A CA 1
ATOM 579 C C . ASP A 1 78 ? -8.136 -4.356 -7.829 1.00 88.69 78 ASP A C 1
ATOM 581 O O . ASP A 1 78 ? -7.378 -3.793 -8.620 1.00 88.69 78 ASP A O 1
ATOM 585 N N . ARG A 1 79 ? -7.668 -4.926 -6.712 1.00 90.69 79 ARG A N 1
ATOM 586 C CA . ARG A 1 79 ? -6.248 -4.909 -6.358 1.00 90.69 79 ARG A CA 1
ATOM 587 C C . ARG A 1 79 ? -5.429 -5.682 -7.388 1.00 90.69 79 ARG A C 1
ATOM 589 O O . ARG A 1 79 ? -5.659 -6.870 -7.601 1.00 90.69 79 ARG A O 1
ATOM 596 N N . VAL A 1 80 ? -4.416 -5.026 -7.946 1.00 91.75 80 VAL A N 1
ATOM 597 C CA . VAL A 1 80 ? -3.388 -5.671 -8.773 1.00 91.75 80 VAL A CA 1
ATOM 598 C C . VAL A 1 80 ? -2.562 -6.615 -7.893 1.00 91.75 80 VAL A C 1
ATOM 600 O O . VAL A 1 80 ? -2.057 -6.200 -6.849 1.00 91.75 80 VAL A O 1
ATOM 603 N N . ARG A 1 81 ? -2.460 -7.890 -8.288 1.00 91.19 81 ARG A N 1
ATOM 604 C CA . ARG A 1 81 ? -1.815 -8.966 -7.500 1.00 91.19 81 ARG A CA 1
ATOM 605 C C . ARG A 1 81 ? -0.566 -9.558 -8.151 1.00 91.19 81 ARG A C 1
ATOM 607 O O . ARG A 1 81 ? 0.163 -10.286 -7.487 1.00 91.19 81 ARG A O 1
ATOM 614 N N . ALA A 1 82 ? -0.325 -9.240 -9.417 1.00 95.81 82 ALA A N 1
ATOM 615 C CA . ALA A 1 82 ? 0.829 -9.692 -10.177 1.00 95.81 82 ALA A CA 1
ATOM 616 C C . ALA A 1 82 ? 1.390 -8.529 -11.010 1.00 95.81 82 ALA A C 1
ATOM 618 O O . ALA A 1 82 ? 0.624 -7.642 -11.407 1.00 95.81 82 ALA A O 1
ATOM 619 N N . PRO A 1 83 ? 2.703 -8.510 -11.284 1.00 97.94 83 PRO A N 1
ATOM 620 C CA . PRO A 1 83 ? 3.274 -7.626 -12.288 1.00 97.94 83 PRO A CA 1
ATOM 621 C C . PRO A 1 83 ? 2.629 -7.865 -13.653 1.00 97.94 83 PRO A C 1
ATOM 623 O O . PRO A 1 83 ? 2.249 -8.986 -13.994 1.00 97.94 83 PRO A O 1
ATOM 626 N N . MET A 1 84 ? 2.511 -6.804 -14.446 1.00 97.62 84 MET A N 1
ATOM 627 C CA . MET A 1 84 ? 1.897 -6.881 -15.765 1.00 97.62 84 MET A CA 1
ATOM 628 C C . MET A 1 84 ? 2.709 -6.103 -16.795 1.00 97.62 84 MET A C 1
ATOM 630 O O . MET A 1 84 ? 3.070 -4.949 -16.559 1.00 97.62 84 MET A O 1
ATOM 634 N N . ILE A 1 85 ? 2.929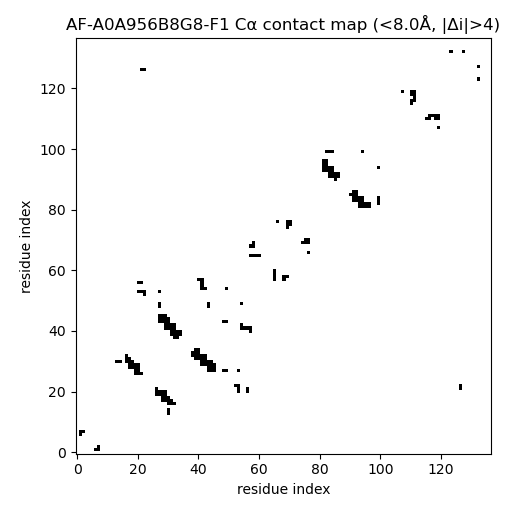 -6.703 -17.963 1.00 97.12 85 ILE A N 1
ATOM 635 C CA . ILE A 1 85 ? 3.591 -6.070 -19.108 1.00 97.12 85 ILE A CA 1
ATOM 636 C C . ILE A 1 85 ? 2.591 -5.933 -20.257 1.00 97.12 85 ILE A C 1
ATOM 638 O O . ILE A 1 85 ? 1.784 -6.826 -20.522 1.00 97.12 85 ILE A O 1
ATOM 642 N N . ARG A 1 86 ? 2.635 -4.793 -20.955 1.00 96.94 86 ARG A N 1
ATOM 643 C CA . ARG A 1 86 ? 1.821 -4.563 -22.152 1.00 96.94 86 ARG A CA 1
ATOM 644 C C . ARG A 1 86 ? 2.471 -5.219 -23.370 1.00 96.94 86 ARG A C 1
ATOM 646 O O . ARG A 1 86 ? 3.595 -4.874 -23.724 1.00 96.94 86 ARG A O 1
ATOM 653 N N . GLY A 1 87 ? 1.751 -6.129 -24.021 1.00 94.25 87 GLY A N 1
ATOM 654 C CA . GLY A 1 87 ? 2.182 -6.762 -25.266 1.00 94.25 87 GLY A CA 1
ATOM 655 C C . GLY A 1 87 ? 2.009 -5.865 -26.496 1.00 94.25 87 GLY A C 1
ATOM 656 O O . GLY A 1 87 ? 1.347 -4.828 -26.449 1.00 94.25 87 GLY A O 1
ATOM 657 N N . HIS A 1 88 ? 2.555 -6.306 -27.634 1.00 94.06 88 HIS A N 1
ATOM 658 C CA . HIS A 1 88 ? 2.379 -5.642 -28.937 1.00 94.06 88 HIS A CA 1
ATOM 659 C C . HIS A 1 88 ? 0.916 -5.595 -29.408 1.00 94.06 88 HIS A C 1
ATOM 661 O O . HIS A 1 88 ? 0.546 -4.729 -30.191 1.00 94.06 88 HIS A O 1
ATOM 667 N N . ASP A 1 89 ? 0.075 -6.495 -28.893 1.00 96.06 89 ASP A N 1
ATOM 668 C CA . ASP A 1 89 ? -1.382 -6.507 -29.081 1.00 96.06 89 ASP A CA 1
ATOM 669 C C . ASP A 1 89 ? -2.113 -5.440 -28.238 1.00 96.06 89 ASP A C 1
ATOM 671 O O . ASP A 1 89 ? -3.342 -5.370 -28.241 1.00 96.06 89 ASP A O 1
ATOM 675 N N . GLY A 1 90 ? -1.368 -4.629 -27.480 1.00 96.38 90 GLY A N 1
ATOM 676 C CA . GLY A 1 90 ? -1.885 -3.580 -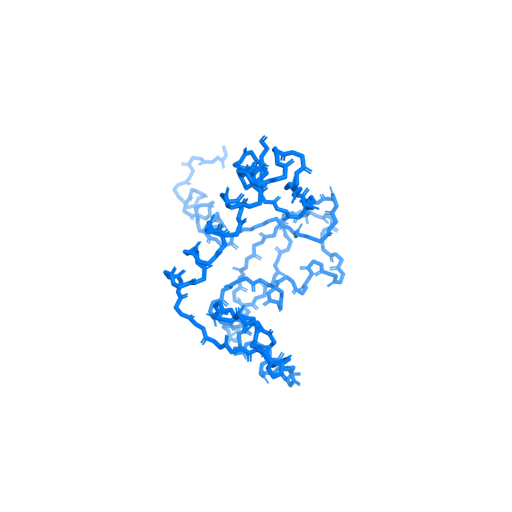26.609 1.00 96.38 90 GLY A CA 1
ATOM 677 C C . GLY A 1 90 ? -2.474 -4.086 -25.291 1.00 96.38 90 GLY A C 1
ATOM 678 O O . GLY A 1 90 ? -2.906 -3.263 -24.479 1.00 96.38 90 GLY A O 1
ATOM 679 N N . ARG A 1 91 ? -2.485 -5.399 -25.032 1.00 97.12 91 ARG A N 1
ATOM 680 C CA . ARG A 1 91 ? -3.101 -5.996 -23.836 1.00 97.12 91 ARG A CA 1
ATOM 681 C C . ARG A 1 91 ? -2.086 -6.157 -22.706 1.00 97.12 91 ARG A C 1
ATOM 683 O O . ARG A 1 91 ? -0.913 -6.420 -22.952 1.00 97.12 91 ARG A O 1
ATOM 690 N N . MET A 1 92 ? -2.546 -6.009 -21.463 1.00 96.88 92 MET A N 1
ATOM 691 C CA . MET A 1 92 ? -1.739 -6.297 -20.271 1.00 96.88 92 MET A CA 1
ATOM 692 C C . MET A 1 92 ? -1.712 -7.809 -20.029 1.00 96.88 92 MET A C 1
ATOM 694 O O . MET A 1 92 ? -2.767 -8.443 -20.035 1.00 96.88 92 MET A O 1
ATOM 698 N N . LYS A 1 93 ? -0.524 -8.373 -19.821 1.00 96.12 93 LYS A N 1
ATOM 699 C CA . LYS A 1 93 ? -0.304 -9.796 -19.534 1.00 96.12 93 LYS A CA 1
ATOM 700 C C . LYS A 1 93 ? 0.444 -9.924 -18.217 1.00 96.12 93 LYS A C 1
ATOM 702 O O . LYS A 1 93 ? 1.384 -9.167 -17.986 1.00 96.12 93 LYS A O 1
ATOM 707 N N . GLU A 1 94 ? -0.009 -10.832 -17.361 1.00 97.94 94 GLU A N 1
ATOM 708 C CA . GLU A 1 94 ? 0.685 -11.148 -16.112 1.00 97.94 94 GLU A CA 1
ATOM 709 C C . GLU A 1 94 ? 2.036 -11.800 -16.411 1.00 97.94 94 GLU A C 1
ATOM 711 O O . GLU A 1 94 ? 2.144 -12.611 -17.333 1.00 97.94 94 GLU A O 1
ATOM 716 N N . VAL A 1 95 ? 3.050 -11.427 -15.635 1.00 97.88 95 VAL A N 1
ATOM 717 C CA . VAL A 1 95 ? 4.421 -11.944 -15.735 1.00 97.88 95 VAL A CA 1
ATOM 718 C C . VAL A 1 95 ? 4.985 -12.206 -14.339 1.00 97.88 95 VAL A C 1
ATOM 720 O O . VAL A 1 95 ? 4.404 -11.782 -13.334 1.00 97.88 95 VAL A O 1
ATOM 723 N N . SER A 1 96 ? 6.118 -12.904 -14.254 1.00 98.31 96 SER A N 1
ATOM 724 C CA . SER A 1 96 ? 6.815 -13.076 -12.978 1.00 98.31 96 SER A CA 1
ATOM 725 C C . SER A 1 96 ? 7.435 -11.758 -12.494 1.00 98.31 96 SER A C 1
ATOM 727 O O . SER A 1 96 ? 7.621 -10.808 -13.259 1.00 98.31 96 SER A O 1
ATOM 729 N N . TRP A 1 97 ? 7.774 -11.695 -11.205 1.00 98.31 97 TRP A N 1
ATOM 730 C CA . TRP A 1 97 ? 8.534 -10.567 -10.660 1.00 98.31 97 TRP A CA 1
ATOM 731 C C . TRP A 1 97 ? 9.908 -10.428 -11.313 1.00 98.31 97 TRP A C 1
ATOM 733 O O . TRP A 1 97 ? 10.281 -9.309 -11.652 1.00 98.31 97 TRP A O 1
ATOM 743 N N . ASP A 1 98 ? 10.605 -11.541 -11.550 1.00 98.56 98 ASP A N 1
ATOM 744 C CA . ASP A 1 98 ? 11.914 -11.536 -12.211 1.00 98.56 98 ASP A CA 1
ATOM 745 C C . ASP A 1 98 ? 11.809 -10.938 -13.619 1.00 98.56 98 ASP A C 1
ATOM 747 O O . ASP A 1 98 ? 12.513 -9.986 -13.935 1.00 98.56 98 ASP A O 1
ATOM 751 N N . GLU A 1 99 ? 10.840 -11.387 -14.425 1.00 98.06 99 GLU A N 1
ATOM 752 C CA . GLU A 1 99 ? 10.631 -10.855 -15.776 1.00 98.06 99 GLU A CA 1
ATOM 753 C C . GLU A 1 99 ? 10.293 -9.356 -15.758 1.00 98.06 99 GLU A C 1
ATOM 755 O O . GLU A 1 99 ? 10.815 -8.582 -16.565 1.00 98.06 99 G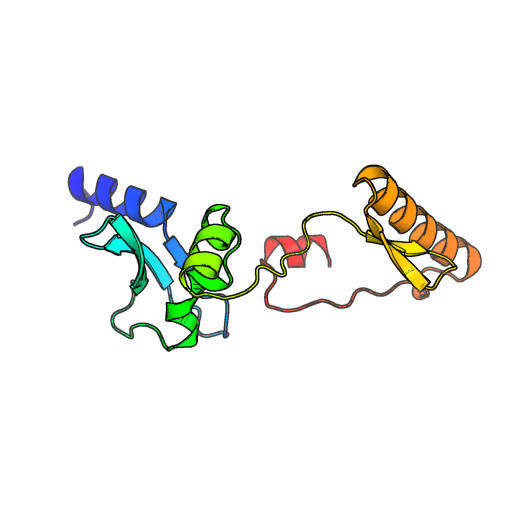LU A O 1
ATOM 760 N N . ALA A 1 100 ? 9.439 -8.917 -14.828 1.00 98.06 100 ALA A N 1
ATOM 761 C CA . ALA A 1 100 ? 9.068 -7.511 -14.704 1.00 98.06 100 ALA A CA 1
ATOM 762 C C . ALA A 1 100 ? 10.254 -6.619 -14.308 1.00 98.06 100 ALA A C 1
ATOM 764 O O . ALA A 1 100 ? 10.432 -5.538 -14.879 1.00 98.06 100 ALA A O 1
ATOM 765 N N . LEU A 1 101 ? 11.054 -7.062 -13.337 1.00 98.12 101 LEU A N 1
ATOM 766 C CA . LEU A 1 101 ? 12.211 -6.322 -12.841 1.00 98.12 101 LEU A CA 1
ATOM 767 C C . LEU A 1 101 ? 13.345 -6.308 -13.869 1.00 98.12 101 LEU A C 1
ATOM 769 O O . LEU A 1 101 ? 13.893 -5.236 -14.130 1.00 98.12 101 LEU A O 1
ATOM 773 N N . ASP A 1 102 ? 13.627 -7.439 -14.519 1.00 98.25 102 ASP A N 1
ATOM 774 C CA . ASP A 1 102 ? 14.615 -7.533 -15.598 1.00 98.25 102 ASP A CA 1
ATOM 775 C C . ASP A 1 102 ? 14.235 -6.624 -16.764 1.00 98.25 102 ASP A C 1
ATOM 777 O O . ASP A 1 102 ? 15.067 -5.872 -17.281 1.00 98.25 102 ASP A O 1
ATOM 781 N N . ARG A 1 103 ? 12.952 -6.615 -17.152 1.00 97.06 103 ARG A N 1
ATOM 782 C CA . ARG A 1 103 ? 12.460 -5.731 -18.211 1.00 97.06 103 ARG A CA 1
ATOM 783 C C . ARG A 1 103 ? 12.633 -4.260 -17.844 1.00 97.06 103 ARG A C 1
ATOM 785 O O . ARG A 1 103 ? 13.068 -3.480 -18.694 1.00 97.06 103 ARG A O 1
ATOM 792 N N . ALA A 1 104 ? 12.292 -3.874 -16.613 1.00 96.44 104 ALA A N 1
ATOM 793 C CA . ALA A 1 104 ? 12.455 -2.504 -16.138 1.00 96.44 104 ALA A CA 1
ATOM 794 C C . ALA A 1 104 ? 13.936 -2.094 -16.124 1.00 96.44 104 ALA A C 1
ATOM 796 O O . ALA A 1 104 ? 14.292 -1.073 -16.712 1.00 96.44 104 ALA A O 1
ATOM 797 N N . ALA A 1 105 ? 14.805 -2.913 -15.526 1.00 96.94 105 ALA A N 1
ATOM 798 C CA . ALA A 1 105 ? 16.242 -2.664 -15.459 1.00 96.94 105 ALA A CA 1
ATOM 799 C C . ALA A 1 105 ? 16.860 -2.530 -16.855 1.00 96.94 105 ALA A C 1
ATOM 801 O O . ALA A 1 105 ? 17.577 -1.565 -17.122 1.00 96.94 105 ALA A O 1
ATOM 802 N N . TRP A 1 106 ? 16.526 -3.445 -17.770 1.00 97.00 106 TRP A N 1
ATOM 803 C CA . TRP A 1 106 ? 16.993 -3.402 -19.153 1.00 97.00 106 TRP A CA 1
ATOM 804 C C . TRP A 1 106 ? 16.626 -2.076 -19.831 1.00 97.00 106 TRP A C 1
ATOM 806 O O . TRP A 1 106 ? 17.500 -1.438 -20.417 1.00 97.00 106 TRP A O 1
ATOM 816 N N . LEU A 1 107 ? 15.372 -1.622 -19.696 1.00 95.44 107 LEU A N 1
ATOM 817 C CA . LEU A 1 107 ? 14.901 -0.363 -20.286 1.00 95.44 107 LEU A CA 1
ATOM 818 C C . LEU A 1 107 ? 15.645 0.857 -19.730 1.00 95.44 107 LEU A C 1
ATOM 820 O O . LEU A 1 107 ? 16.102 1.688 -20.512 1.00 95.44 107 LEU A O 1
ATOM 824 N N . PHE A 1 108 ? 15.801 0.957 -18.406 1.00 95.62 108 PHE A N 1
ATOM 825 C CA . PHE A 1 108 ? 16.522 2.073 -17.784 1.00 95.62 108 PHE A CA 1
ATOM 826 C C . PHE A 1 108 ? 18.002 2.097 -18.180 1.00 95.62 108 PHE A C 1
ATOM 828 O O . PHE A 1 108 ? 18.531 3.156 -18.518 1.00 95.62 108 PHE A O 1
ATOM 835 N N . LEU A 1 109 ? 18.670 0.939 -18.172 1.00 95.94 109 LEU A N 1
ATOM 836 C CA . LEU A 1 109 ? 20.087 0.836 -18.523 1.00 95.94 109 LEU A CA 1
ATOM 837 C C . LEU A 1 109 ? 20.336 1.195 -19.991 1.00 95.94 109 LEU A C 1
ATOM 839 O O . LEU A 1 109 ? 21.252 1.967 -20.269 1.00 95.94 109 LEU A O 1
ATOM 843 N N . HIS A 1 110 ? 19.495 0.706 -20.908 1.00 97.00 110 HIS A N 1
ATOM 844 C CA . HIS A 1 110 ? 19.626 1.009 -22.335 1.00 97.00 110 HIS A CA 1
ATOM 845 C C . HIS A 1 110 ? 19.292 2.472 -22.632 1.00 97.00 110 HIS A C 1
ATOM 847 O O . HIS A 1 110 ? 20.038 3.131 -23.348 1.00 97.00 110 HIS A O 1
ATOM 853 N N . ALA A 1 111 ? 18.217 3.023 -22.059 1.00 97.00 111 ALA A N 1
ATOM 854 C CA . ALA A 1 111 ? 17.897 4.440 -22.240 1.00 97.00 111 ALA A CA 1
ATOM 855 C C . ALA A 1 111 ? 19.057 5.336 -21.775 1.00 97.00 111 ALA A C 1
ATOM 857 O O . ALA A 1 111 ? 19.454 6.258 -22.489 1.00 97.00 111 ALA A O 1
ATOM 858 N N . ARG A 1 112 ? 19.661 5.006 -20.626 1.00 95.94 112 ARG A N 1
ATOM 859 C CA . ARG A 1 112 ? 20.836 5.712 -20.110 1.00 95.94 112 ARG A CA 1
ATOM 860 C C . ARG A 1 112 ? 22.041 5.618 -21.045 1.00 95.94 112 ARG A C 1
ATOM 862 O O . ARG A 1 112 ? 22.734 6.613 -21.210 1.00 95.94 112 ARG A O 1
ATOM 869 N N . GLU A 1 113 ? 22.311 4.448 -21.617 1.00 97.25 113 GLU A N 1
ATOM 870 C CA . GLU A 1 113 ? 23.455 4.234 -22.513 1.00 97.25 113 GLU A CA 1
ATOM 871 C C . GLU A 1 113 ? 23.304 4.984 -23.843 1.00 97.25 113 GLU A C 1
ATOM 873 O O . GLU A 1 113 ? 24.245 5.630 -24.296 1.00 97.25 113 GLU A O 1
ATOM 878 N N . TRP A 1 114 ? 22.116 4.934 -24.451 1.00 97.69 114 TRP A N 1
ATOM 879 C CA . TRP A 1 114 ? 21.886 5.469 -25.796 1.00 97.69 114 TRP A CA 1
ATOM 880 C C . TRP A 1 114 ? 21.534 6.959 -25.829 1.00 97.69 114 TRP A C 1
ATOM 882 O O . TRP A 1 114 ? 21.861 7.640 -26.798 1.00 97.69 114 TRP A O 1
ATOM 892 N N . VAL A 1 115 ? 20.840 7.461 -24.805 1.00 97.19 115 VAL A N 1
ATOM 893 C CA . VAL A 1 115 ? 20.341 8.849 -24.755 1.00 97.19 115 VAL A CA 1
ATOM 894 C C . VAL A 1 115 ? 21.068 9.673 -23.691 1.00 97.19 115 VAL A C 1
ATOM 896 O O . VAL A 1 115 ? 21.265 10.873 -23.869 1.00 97.19 115 VAL A O 1
ATOM 899 N N . GLY A 1 116 ? 21.497 9.038 -22.602 1.00 96.56 116 GLY A N 1
ATOM 900 C CA . GLY A 1 116 ? 22.113 9.691 -21.450 1.00 96.56 116 GLY A CA 1
ATOM 901 C C . GLY A 1 116 ? 21.246 9.606 -20.187 1.00 96.56 116 GLY A C 1
ATOM 902 O O . GLY A 1 116 ? 20.090 9.180 -20.238 1.00 96.56 116 GLY A O 1
ATOM 903 N N . PRO A 1 117 ? 21.789 9.998 -19.022 1.00 93.94 117 PRO A N 1
ATOM 904 C CA . PRO A 1 117 ? 21.109 9.864 -17.728 1.00 93.94 117 PRO A CA 1
ATOM 905 C C . PRO A 1 117 ? 19.787 10.641 -17.633 1.00 93.94 117 PRO A C 1
ATOM 907 O O . PRO A 1 117 ? 18.866 10.178 -16.966 1.00 93.94 117 PRO A O 1
ATOM 910 N N . GLU A 1 118 ? 19.653 11.749 -18.364 1.00 95.69 118 GLU A N 1
ATOM 911 C CA . GLU A 1 118 ? 18.440 12.582 -18.404 1.00 95.69 118 GLU A CA 1
ATOM 912 C C . GLU A 1 118 ? 17.236 11.899 -19.085 1.00 95.69 118 GLU A C 1
ATOM 914 O O . GLU A 1 118 ? 16.130 12.434 -19.095 1.00 95.69 118 GLU A O 1
ATOM 919 N N . ALA A 1 119 ? 17.423 10.709 -19.666 1.00 95.44 119 ALA A N 1
ATOM 920 C CA . ALA A 1 119 ? 16.346 9.930 -20.279 1.00 95.44 119 ALA A CA 1
ATOM 921 C C . ALA A 1 119 ? 15.413 9.257 -19.257 1.00 95.44 119 ALA A C 1
ATOM 923 O O . ALA A 1 119 ? 14.368 8.721 -19.631 1.00 95.44 119 ALA A O 1
ATOM 924 N N . ALA A 1 120 ? 15.792 9.252 -17.977 1.00 92.00 120 ALA A N 1
ATOM 925 C CA . ALA A 1 120 ? 15.038 8.639 -16.896 1.00 92.00 120 ALA A CA 1
ATOM 926 C C . ALA A 1 120 ? 14.461 9.702 -15.953 1.00 92.00 120 ALA A C 1
ATOM 928 O O . ALA A 1 120 ? 15.133 10.657 -15.578 1.00 92.00 120 ALA A O 1
ATOM 929 N N . ALA A 1 121 ? 13.221 9.492 -15.513 1.00 90.38 121 ALA A N 1
ATOM 930 C CA . ALA A 1 121 ? 12.572 10.321 -14.507 1.00 90.38 121 ALA A CA 1
ATOM 931 C C . ALA A 1 121 ? 11.735 9.457 -13.560 1.00 90.38 121 ALA A C 1
ATOM 933 O O . ALA A 1 121 ? 11.193 8.421 -13.953 1.00 90.38 121 ALA A O 1
ATOM 934 N N . ILE A 1 122 ? 11.598 9.909 -12.314 1.00 89.00 122 ILE A N 1
ATOM 935 C CA . ILE A 1 122 ? 10.734 9.293 -11.305 1.00 89.00 122 ILE A CA 1
ATOM 936 C C . ILE A 1 122 ? 9.649 10.298 -10.928 1.00 89.00 122 ILE A C 1
ATOM 938 O O . ILE A 1 122 ? 9.936 11.440 -10.580 1.00 89.00 122 ILE A O 1
ATOM 942 N N . TYR A 1 123 ? 8.392 9.855 -10.956 1.00 90.81 123 TYR A N 1
ATOM 943 C CA . TYR A 1 123 ? 7.260 10.621 -10.444 1.00 90.81 123 TYR A CA 1
ATOM 944 C C . TYR A 1 123 ? 6.757 9.994 -9.138 1.00 90.81 123 TYR A C 1
ATOM 946 O O . TYR A 1 123 ? 6.290 8.852 -9.109 1.00 90.81 123 TYR A O 1
ATOM 954 N N . GLY A 1 124 ? 6.917 10.724 -8.034 1.00 88.06 124 GLY A N 1
ATOM 955 C CA . GLY A 1 124 ? 6.571 10.276 -6.683 1.00 88.06 124 GLY A CA 1
ATOM 956 C C . GLY A 1 124 ? 5.209 10.769 -6.186 1.00 88.06 124 GLY A C 1
ATOM 957 O O . GLY A 1 124 ? 4.499 11.502 -6.866 1.00 88.06 124 GLY A O 1
ATOM 958 N N . ASN A 1 125 ? 4.853 10.375 -4.959 1.00 87.81 125 ASN A N 1
ATOM 959 C CA . ASN A 1 125 ? 3.728 10.949 -4.219 1.00 87.81 125 ASN A CA 1
ATOM 960 C C . ASN A 1 125 ? 3.991 10.905 -2.701 1.00 87.81 125 ASN A C 1
ATOM 962 O O . ASN A 1 125 ? 4.765 10.071 -2.227 1.00 87.81 125 ASN A O 1
ATOM 966 N N . GLY A 1 126 ? 3.319 11.783 -1.950 1.00 89.44 126 GLY A N 1
ATOM 967 C CA . GLY A 1 126 ? 3.436 11.886 -0.489 1.00 89.44 126 GLY A CA 1
ATOM 968 C C . GLY A 1 126 ? 2.612 10.869 0.311 1.00 89.44 126 GLY A C 1
ATOM 969 O O . GLY A 1 126 ? 2.527 10.992 1.525 1.00 89.44 126 GLY A O 1
ATOM 970 N N . GLN A 1 127 ? 1.974 9.894 -0.345 1.00 90.56 127 GLN A N 1
ATOM 971 C CA . GLN A 1 127 ? 1.259 8.797 0.326 1.00 90.56 127 GLN A CA 1
ATOM 972 C C . GLN A 1 127 ? 2.175 7.595 0.598 1.00 90.56 127 GLN A C 1
ATOM 974 O O . GLN A 1 127 ? 1.774 6.648 1.275 1.00 90.56 127 GLN A O 1
ATOM 979 N N . LYS A 1 128 ? 3.397 7.620 0.054 1.00 91.31 128 LYS A N 1
ATOM 980 C CA . LYS A 1 128 ? 4.455 6.659 0.356 1.00 91.31 128 LYS A CA 1
ATOM 981 C C . LYS A 1 128 ? 4.953 6.841 1.789 1.00 91.31 128 LYS A C 1
ATOM 983 O O . LYS A 1 128 ? 4.886 7.932 2.351 1.00 91.31 128 LYS A O 1
ATOM 988 N N . THR A 1 129 ? 5.492 5.769 2.363 1.00 92.12 129 THR A N 1
ATOM 989 C CA . THR A 1 129 ? 6.189 5.863 3.649 1.00 92.12 129 THR A CA 1
ATOM 990 C C . THR A 1 129 ? 7.480 6.670 3.501 1.00 92.12 129 THR A C 1
ATOM 992 O O . THR A 1 129 ? 8.017 6.796 2.395 1.00 92.12 129 THR A O 1
ATOM 995 N N . VAL A 1 130 ? 7.996 7.205 4.609 1.00 92.88 130 VAL A N 1
ATOM 996 C CA . VAL A 1 130 ? 9.241 7.992 4.608 1.00 92.88 130 VAL A CA 1
ATOM 997 C C . VAL A 1 130 ? 10.413 7.152 4.098 1.00 92.88 130 VAL A C 1
ATOM 999 O O . VAL A 1 130 ? 11.206 7.632 3.297 1.00 92.88 130 VAL A O 1
ATOM 1002 N N . GLU A 1 131 ? 10.474 5.876 4.471 1.00 95.06 131 GLU A N 1
ATOM 1003 C CA . GLU A 1 131 ? 11.487 4.920 4.016 1.00 95.06 131 GLU A CA 1
ATOM 1004 C C . GLU A 1 131 ? 11.414 4.709 2.500 1.00 95.06 131 GLU A C 1
ATOM 1006 O O . GLU A 1 131 ? 12.432 4.695 1.815 1.00 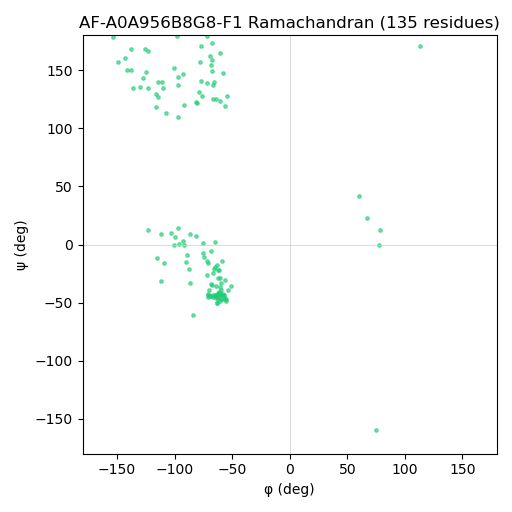95.06 131 GLU A O 1
ATOM 1011 N N . SER A 1 132 ? 10.198 4.604 1.956 1.00 92.06 132 SER A N 1
ATOM 1012 C CA . SER A 1 132 ? 9.976 4.434 0.516 1.00 92.06 132 SER A CA 1
ATOM 1013 C C . SER A 1 132 ? 10.361 5.681 -0.283 1.00 92.06 132 SER A C 1
ATOM 1015 O O . SER A 1 132 ? 10.789 5.571 -1.429 1.00 92.06 132 SER A O 1
ATOM 1017 N N . ILE A 1 133 ? 10.171 6.870 0.296 1.00 91.69 133 ILE A N 1
ATOM 1018 C CA . ILE A 1 133 ? 10.603 8.138 -0.306 1.00 91.69 133 ILE A CA 1
ATOM 1019 C C . ILE A 1 133 ? 12.127 8.234 -0.263 1.00 91.69 133 ILE A C 1
ATOM 1021 O O . ILE A 1 133 ? 12.732 8.581 -1.272 1.00 91.69 133 ILE A O 1
ATOM 1025 N N . TRP A 1 134 ? 12.737 7.873 0.868 1.00 92.31 134 TRP A N 1
ATOM 1026 C CA . TRP A 1 134 ? 14.187 7.883 1.042 1.00 92.31 134 TRP A CA 1
ATOM 1027 C C . TRP A 1 134 ? 14.894 6.943 0.059 1.00 92.31 134 TRP A C 1
ATOM 1029 O O . TRP A 1 134 ? 15.881 7.338 -0.541 1.00 92.31 134 TRP A O 1
ATOM 1039 N N . LEU A 1 135 ? 14.356 5.740 -0.176 1.00 92.06 135 LEU A N 1
ATOM 1040 C CA . LEU A 1 135 ? 14.902 4.789 -1.157 1.00 92.06 135 LEU A CA 1
ATOM 1041 C C . LEU A 1 135 ? 14.786 5.255 -2.616 1.00 92.06 135 LEU A C 1
ATOM 1043 O O . LEU A 1 135 ? 15.506 4.752 -3.473 1.00 92.06 135 LEU A O 1
ATOM 1047 N N . ALA A 1 136 ? 13.834 6.139 -2.917 1.00 86.62 136 ALA A N 1
ATOM 1048 C CA . ALA A 1 136 ? 13.539 6.587 -4.277 1.00 86.62 136 ALA A CA 1
ATOM 1049 C C . ALA A 1 136 ? 14.142 7.961 -4.621 1.00 86.62 136 ALA A C 1
ATOM 1051 O O . ALA A 1 136 ? 13.904 8.444 -5.730 1.00 86.62 136 ALA A O 1
ATOM 1052 N N . SER A 1 137 ? 14.841 8.591 -3.670 1.00 76.69 137 SER A N 1
ATOM 1053 C CA . SER A 1 137 ? 15.502 9.896 -3.807 1.00 76.69 137 SER A CA 1
ATOM 1054 C C . SER A 1 137 ? 17.004 9.713 -3.982 1.00 76.69 137 SER A C 1
ATOM 1056 O O . SER A 1 137 ? 17.592 10.509 -4.741 1.00 76.69 137 SER A O 1
#

Solvent-accessible surface area (backbone atoms only — not comparable to full-atom values): 8643 Å² total; per-residue (Å²): 139,66,82,48,70,68,52,45,52,50,50,52,60,43,58,81,42,42,51,60,37,80,82,57,96,79,51,50,44,30,32,57,48,58,45,102,86,68,50,77,39,70,40,56,73,44,95,88,49,66,56,79,69,52,56,43,45,68,79,73,47,90,57,84,64,30,57,60,56,32,52,78,68,75,40,86,81,83,76,84,85,65,46,67,48,71,46,99,87,71,45,77,39,81,48,51,66,66,58,50,50,52,52,51,51,51,51,56,53,49,41,32,72,77,76,29,72,85,70,62,87,85,88,86,67,90,81,56,53,71,68,60,48,61,78,74,107

pLDDT: mean 90.43, std 8.08, range [50.88, 98.56]

Sequence (137 aa):
MLDAPAARARHQALLDRSSVCSYCGAGCPYTVEPDARGVDRVHPLSSLGLCVKGRTSLETGGDEARRQRLLRKGLPDDRVRAPMIRGHDGRMKEVSWDEALDRAAWLFLHAREWVGPEAAAIYGNGQKTVESIWLAS

Radius of gyration: 21.07 Å; Cα contacts (8 Å, |Δi|>4): 122; chains: 1; bounding box: 44×28×65 Å

Foldseek 3Di:
DCPPPVNVVVVVVFVVFKDFQLDDPPGFIWGWDADPVRHTWTFTPDPVTDDPSSRCCLCVDDDPCNCVVCVVVVHHDPDDDADWDQDPVRDTDGDHPVVNVVVVVVVQVVLCVPPNNVSDDDDDDPSDDPVVVVVVD